Protein AF-A0A7X7VG55-F1 (afdb_monomer_lite)

pLDDT: mean 82.51, std 16.91, range [37.72, 97.06]

Sequence (151 aa):
MSENDDEYPDEYLDENGNEYPKEEPEQERGELKPCPFCGSKNTTLDYFEISCPQELGTLVLCGDCGSYSTSVDRWNTRPIEDALNKRIAELEAERRWIPVSERLPKEKQSVLALDRTGTAYHWEYSRSLSNIFVGYYTHWMPLPEPPEVKE

Foldseek 3Di:
DDDDPPDDDDFDAPPVRHGDPDDDPPPCPDDFQAAPPPRDPQKDKDWDDPDPDDDIWIKIARPPPGDIDRDSCVRRDDPVVVVVVVVVVVVCVQFDWAFLVRDDDDQQAWKWFQFPVRDTDTDGDHPVCCVPPSNGTGTIHHDDDDDDDDD

Structure (mmCIF, N/CA/C/O backbone):
data_AF-A0A7X7VG55-F1
#
_entry.id   AF-A0A7X7VG55-F1
#
loop_
_atom_site.group_PDB
_atom_site.id
_atom_site.type_symbol
_atom_site.label_atom_id
_atom_site.label_alt_id
_atom_site.label_comp_id
_atom_site.label_asym_id
_atom_site.label_entity_id
_atom_site.label_seq_id
_atom_site.pdbx_PDB_ins_code
_atom_site.Cartn_x
_atom_site.Cartn_y
_atom_site.Cartn_z
_atom_site.occupancy
_atom_site.B_iso_or_equiv
_atom_site.auth_seq_id
_atom_site.auth_comp_id
_atom_site.auth_asym_id
_atom_site.auth_atom_id
_atom_site.pdbx_PDB_model_num
ATOM 1 N N . MET A 1 1 ? -17.313 -38.870 -62.725 1.00 37.72 1 MET A N 1
ATOM 2 C CA . MET A 1 1 ? -16.091 -39.603 -62.335 1.00 37.72 1 MET A CA 1
ATOM 3 C C . MET A 1 1 ? -15.365 -38.688 -61.377 1.00 37.72 1 MET A C 1
ATOM 5 O O . MET A 1 1 ? -15.336 -37.495 -61.636 1.00 37.72 1 MET A O 1
ATOM 9 N N . SER A 1 2 ? -15.004 -39.251 -60.235 1.00 45.91 2 SER A N 1
ATOM 10 C CA . SER A 1 2 ? -14.613 -38.622 -58.974 1.00 45.91 2 SER A CA 1
ATOM 11 C C . SER A 1 2 ? -13.468 -37.619 -59.097 1.00 45.91 2 SER A C 1
ATOM 13 O O . SER A 1 2 ? -12.496 -37.875 -59.805 1.00 45.91 2 SER A O 1
ATOM 15 N N . GLU A 1 3 ? -13.618 -36.505 -58.382 1.00 49.62 3 GLU A N 1
ATOM 16 C CA . GLU A 1 3 ? -12.542 -35.606 -57.971 1.00 49.62 3 GLU A CA 1
ATOM 17 C C . GLU A 1 3 ? -11.559 -36.420 -57.116 1.00 49.62 3 GLU A C 1
ATOM 19 O O . GLU A 1 3 ? -11.974 -37.098 -56.176 1.00 49.62 3 GLU A O 1
ATOM 24 N N . ASN A 1 4 ? -10.284 -36.437 -57.502 1.00 46.03 4 ASN A N 1
ATOM 25 C CA . ASN A 1 4 ? -9.217 -36.903 -56.629 1.00 46.03 4 ASN A CA 1
ATOM 26 C C . ASN A 1 4 ? -8.689 -35.661 -55.915 1.00 46.03 4 ASN A C 1
ATOM 28 O O . ASN A 1 4 ? -8.048 -34.815 -56.539 1.00 46.03 4 ASN A O 1
ATOM 32 N N . ASP A 1 5 ? -9.019 -35.552 -54.634 1.00 46.44 5 ASP A N 1
ATOM 33 C CA . ASP A 1 5 ? -8.364 -34.652 -53.698 1.00 46.44 5 ASP A CA 1
ATOM 34 C C . ASP A 1 5 ? -6.930 -35.164 -53.498 1.00 46.44 5 ASP A C 1
ATOM 36 O O . ASP A 1 5 ? -6.692 -36.107 -52.743 1.00 46.44 5 ASP A O 1
ATOM 40 N N . ASP A 1 6 ? -5.975 -34.597 -54.236 1.00 48.53 6 ASP A N 1
ATOM 41 C CA . ASP A 1 6 ? -4.552 -34.818 -53.982 1.00 48.53 6 ASP A CA 1
ATOM 42 C C . ASP A 1 6 ? -4.178 -34.065 -52.694 1.00 48.53 6 ASP A C 1
ATOM 44 O O . ASP A 1 6 ? -3.854 -32.875 -52.691 1.00 48.53 6 ASP A O 1
ATOM 48 N N . GLU A 1 7 ? -4.301 -34.783 -51.580 1.00 51.16 7 GLU A N 1
ATOM 49 C CA . GLU A 1 7 ? -3.842 -34.423 -50.243 1.00 51.16 7 GLU A CA 1
ATOM 50 C C . GLU A 1 7 ? -2.331 -34.118 -50.291 1.00 51.16 7 GLU A C 1
ATOM 52 O O . GLU A 1 7 ? -1.494 -35.004 -50.480 1.00 51.16 7 GLU A O 1
ATOM 57 N N . TYR A 1 8 ? -1.983 -32.831 -50.203 1.00 47.31 8 TYR A N 1
ATOM 58 C CA . TYR A 1 8 ? -0.602 -32.347 -50.161 1.00 47.31 8 TYR A CA 1
ATOM 59 C C . TYR A 1 8 ? 0.078 -32.860 -48.873 1.00 47.31 8 TYR A C 1
ATOM 61 O O . TYR A 1 8 ? -0.442 -32.594 -47.791 1.00 47.31 8 TYR A O 1
ATOM 69 N N . PRO A 1 9 ? 1.218 -33.574 -48.938 1.00 49.44 9 PRO A N 1
ATOM 70 C CA . PRO A 1 9 ? 1.891 -34.062 -47.738 1.00 49.44 9 PRO A CA 1
ATOM 71 C C . PRO A 1 9 ? 2.560 -32.908 -46.978 1.00 49.44 9 PRO A C 1
ATOM 73 O O . PRO A 1 9 ? 3.399 -32.185 -47.516 1.00 49.44 9 PRO A O 1
ATOM 76 N N . ASP A 1 10 ? 2.164 -32.764 -45.718 1.00 52.34 10 ASP A N 1
ATOM 77 C CA . ASP A 1 10 ? 2.358 -31.600 -44.846 1.00 52.34 10 ASP A CA 1
ATOM 78 C C . ASP A 1 10 ? 3.665 -31.670 -44.020 1.00 52.34 10 ASP A C 1
ATOM 80 O O . ASP A 1 10 ? 3.684 -31.356 -42.833 1.00 52.34 10 ASP A O 1
ATOM 84 N N . GLU A 1 11 ? 4.777 -32.126 -44.610 1.00 53.69 11 GLU A N 1
ATOM 85 C CA . GLU A 1 11 ? 6.035 -32.327 -43.868 1.00 53.69 11 GLU A CA 1
ATOM 86 C C . GLU A 1 11 ? 7.240 -31.708 -44.598 1.00 53.69 11 GLU A C 1
ATOM 88 O O . GLU A 1 11 ? 7.876 -32.317 -45.460 1.00 53.69 11 GLU A O 1
ATOM 93 N N . TYR A 1 12 ? 7.563 -30.461 -44.242 1.00 56.69 12 TYR A N 1
ATOM 94 C CA . TYR A 1 12 ? 8.793 -29.785 -44.660 1.00 56.69 12 TYR A CA 1
ATOM 95 C C . TYR A 1 12 ? 9.982 -30.323 -43.843 1.00 56.69 12 TYR A C 1
ATOM 97 O O . TYR A 1 12 ? 10.252 -29.845 -42.743 1.00 56.69 12 TYR A O 1
ATOM 105 N N . LEU A 1 13 ? 10.685 -31.329 -44.370 1.00 60.81 13 LEU A N 1
ATOM 106 C CA . LEU A 1 13 ? 11.978 -31.797 -43.850 1.00 60.81 13 LEU A CA 1
ATOM 107 C C . LEU A 1 13 ? 13.124 -30.920 -44.391 1.00 60.81 13 LEU A C 1
ATOM 109 O O . LEU A 1 13 ? 13.046 -30.419 -45.515 1.00 60.81 13 LEU A O 1
ATOM 113 N N . ASP A 1 14 ? 14.191 -30.745 -43.611 1.00 61.59 14 ASP A N 1
ATOM 114 C CA . ASP A 1 14 ? 15.401 -30.034 -44.035 1.00 61.59 14 ASP A CA 1
ATOM 115 C C . ASP A 1 14 ? 16.189 -30.806 -45.120 1.00 61.59 14 ASP A C 1
ATOM 117 O O . ASP A 1 14 ? 15.885 -31.950 -45.467 1.00 61.59 14 ASP A O 1
ATOM 121 N N . GLU A 1 15 ? 17.238 -30.189 -45.676 1.00 63.12 15 GLU A N 1
ATOM 122 C CA . GLU A 1 15 ? 18.088 -30.777 -46.730 1.00 63.12 15 GLU A CA 1
ATOM 123 C C . GLU A 1 15 ? 18.804 -32.084 -46.328 1.00 63.12 15 GLU A C 1
ATOM 125 O O . GLU A 1 15 ? 19.329 -32.794 -47.188 1.00 63.12 15 GLU A O 1
ATOM 130 N N . ASN A 1 16 ? 18.790 -32.429 -45.038 1.00 67.62 16 ASN A N 1
ATOM 131 C CA . ASN A 1 16 ? 19.353 -33.653 -44.480 1.00 67.62 16 ASN A CA 1
ATOM 132 C C . ASN A 1 16 ? 18.270 -34.655 -44.033 1.00 67.62 16 ASN A C 1
ATOM 134 O O . ASN A 1 16 ? 18.606 -35.700 -43.474 1.00 67.62 16 ASN A O 1
ATOM 138 N N . GLY A 1 17 ? 16.992 -34.374 -44.310 1.00 58.12 17 GLY A N 1
ATOM 139 C CA . GLY A 1 17 ? 15.858 -35.234 -43.978 1.00 58.12 17 GLY A CA 1
ATOM 140 C C . GLY A 1 17 ? 15.430 -35.172 -42.512 1.00 58.12 17 GLY A C 1
ATOM 141 O O . GLY A 1 17 ? 14.719 -36.070 -42.062 1.00 58.12 17 GLY A O 1
ATOM 142 N N . ASN A 1 18 ? 15.854 -34.152 -41.764 1.00 59.41 18 ASN A N 1
ATOM 143 C CA . ASN A 1 18 ? 15.416 -33.948 -40.389 1.00 59.41 18 ASN A CA 1
ATOM 144 C C . ASN A 1 18 ? 14.202 -33.016 -40.352 1.00 59.41 18 ASN A C 1
ATOM 146 O O . ASN A 1 18 ? 14.116 -32.045 -41.100 1.00 59.41 18 ASN A O 1
ATOM 150 N N . GLU A 1 19 ? 13.270 -33.293 -39.446 1.00 55.59 19 GLU A N 1
ATOM 151 C CA . GLU A 1 19 ? 12.211 -32.350 -39.091 1.00 55.59 19 GLU A CA 1
ATOM 152 C C . GLU A 1 19 ? 12.865 -31.097 -38.488 1.00 55.59 19 GLU A C 1
ATOM 154 O O . GLU A 1 19 ? 13.763 -31.219 -37.644 1.00 55.59 19 GLU A O 1
ATOM 159 N N . TYR A 1 20 ? 12.448 -29.899 -38.918 1.00 52.78 20 TYR A N 1
ATOM 160 C CA . TYR A 1 20 ? 12.909 -28.665 -38.280 1.00 52.78 20 TYR A CA 1
ATOM 161 C C . TYR A 1 20 ? 12.664 -28.777 -36.767 1.00 52.78 20 TYR A C 1
ATOM 163 O O . TYR A 1 20 ? 11.565 -29.171 -36.362 1.00 52.78 20 TYR A O 1
ATOM 171 N N . PRO A 1 21 ? 13.662 -28.475 -35.914 1.00 49.12 21 PRO A N 1
ATOM 172 C CA . PRO A 1 21 ? 13.472 -28.545 -34.476 1.00 49.12 21 PRO A CA 1
ATOM 173 C C . PRO A 1 21 ? 12.286 -27.656 -34.108 1.00 49.12 21 PRO A C 1
ATOM 175 O O . PRO A 1 21 ? 12.281 -26.467 -34.423 1.00 49.12 21 PRO A O 1
ATOM 178 N N . LYS A 1 22 ? 11.266 -28.261 -33.486 1.00 49.97 22 LYS A N 1
ATOM 179 C CA . LYS A 1 22 ? 10.088 -27.554 -32.973 1.00 49.97 22 LYS A CA 1
ATOM 180 C C . LYS A 1 22 ? 10.575 -26.347 -32.187 1.00 49.97 22 LYS A C 1
ATOM 182 O O . LYS A 1 22 ? 11.377 -26.528 -31.271 1.00 49.97 22 LYS A O 1
ATOM 187 N N . GLU A 1 23 ? 10.118 -25.158 -32.578 1.00 49.28 23 GLU A N 1
ATOM 188 C CA . GLU A 1 23 ? 10.417 -23.909 -31.883 1.00 49.28 23 GLU A CA 1
ATOM 189 C C . GLU A 1 23 ? 10.197 -24.142 -30.385 1.00 49.28 23 GLU A C 1
ATOM 191 O O . GLU A 1 23 ? 9.090 -24.473 -29.947 1.00 49.28 23 GLU A O 1
ATOM 196 N N . GLU A 1 24 ? 11.285 -24.099 -29.610 1.00 44.12 24 GLU A N 1
ATOM 197 C CA . GLU A 1 24 ? 11.190 -24.231 -28.163 1.00 44.12 24 GLU A CA 1
ATOM 198 C C . GLU A 1 24 ? 10.253 -23.126 -27.664 1.00 44.12 24 GLU A C 1
ATOM 200 O O . GLU A 1 24 ? 10.367 -21.984 -28.119 1.00 44.12 24 GLU A O 1
ATOM 205 N N . PRO A 1 25 ? 9.299 -23.457 -26.775 1.00 42.38 25 PRO A N 1
ATOM 206 C CA . PRO A 1 25 ? 8.214 -22.559 -26.420 1.00 42.38 25 PRO A CA 1
ATOM 207 C C . PRO A 1 25 ? 8.788 -21.226 -25.958 1.00 42.38 25 PRO A C 1
ATOM 209 O O . PRO A 1 25 ? 9.676 -21.210 -25.100 1.00 42.38 25 PRO A O 1
ATOM 212 N N . GLU A 1 26 ? 8.277 -20.140 -26.550 1.00 50.97 26 GLU A N 1
ATOM 213 C CA . GLU A 1 26 ? 8.557 -18.754 -26.185 1.00 50.97 26 GLU A CA 1
ATOM 214 C C . GLU A 1 26 ? 8.658 -18.661 -24.664 1.00 50.97 26 GLU A C 1
ATOM 216 O O . GLU A 1 26 ? 7.664 -18.745 -23.944 1.00 50.97 26 GLU A O 1
ATOM 221 N N . GLN A 1 27 ? 9.892 -18.594 -24.164 1.00 48.09 27 GLN A N 1
ATOM 222 C CA . GLN A 1 27 ? 10.168 -18.524 -22.739 1.00 48.09 27 GLN A CA 1
ATOM 223 C C . GLN A 1 27 ? 9.344 -17.365 -22.181 1.00 48.09 27 GLN A C 1
ATOM 225 O O . GLN A 1 27 ? 9.606 -16.221 -22.559 1.00 48.09 27 GLN A O 1
ATOM 230 N N . GLU A 1 28 ? 8.370 -17.665 -21.314 1.00 48.47 28 GLU A N 1
ATOM 231 C CA . GLU A 1 28 ? 7.526 -16.699 -20.603 1.00 48.47 28 GLU A CA 1
ATOM 232 C C . GLU A 1 28 ? 8.414 -15.770 -19.753 1.00 48.47 28 GLU A C 1
ATOM 234 O O . GLU A 1 28 ? 8.584 -15.922 -18.543 1.00 48.47 28 GLU A O 1
ATOM 239 N N . ARG A 1 29 ? 9.066 -14.806 -20.402 1.00 53.28 29 ARG A N 1
ATOM 240 C CA . ARG A 1 29 ? 9.822 -13.735 -19.768 1.00 53.28 29 ARG A CA 1
ATOM 241 C C . ARG A 1 29 ? 8.795 -12.688 -19.375 1.00 53.28 29 ARG A C 1
ATOM 243 O O . ARG A 1 29 ? 8.191 -12.067 -20.242 1.00 53.28 29 ARG A O 1
ATOM 250 N N . GLY A 1 30 ? 8.572 -12.566 -18.066 1.00 61.97 30 GLY A N 1
ATOM 251 C CA . GLY A 1 30 ? 7.512 -11.750 -17.473 1.00 61.97 30 GLY A CA 1
ATOM 252 C C . GLY A 1 30 ? 7.379 -10.340 -18.060 1.00 61.97 30 GLY A C 1
ATOM 253 O O . GLY A 1 30 ? 8.345 -9.759 -18.556 1.00 61.97 30 GLY A O 1
ATOM 254 N N . GLU A 1 31 ? 6.160 -9.801 -17.971 1.00 83.12 31 GLU A N 1
ATOM 255 C CA . GLU A 1 31 ? 5.758 -8.518 -18.558 1.00 83.12 31 GLU A CA 1
ATOM 256 C C . GLU A 1 31 ? 6.792 -7.400 -18.316 1.00 83.12 31 GLU A C 1
ATOM 258 O O . GLU A 1 31 ? 7.236 -7.152 -17.188 1.00 83.12 31 GLU A O 1
ATOM 263 N N . LEU A 1 32 ? 7.190 -6.710 -19.392 1.00 89.94 32 LEU A N 1
ATOM 264 C CA . LEU A 1 32 ? 8.111 -5.577 -19.316 1.00 89.94 32 LEU A CA 1
ATOM 265 C C . LEU A 1 32 ? 7.478 -4.418 -18.542 1.00 89.94 32 LEU A C 1
ATOM 267 O O . LEU A 1 32 ? 6.378 -3.956 -18.851 1.00 89.94 32 LEU A O 1
ATOM 271 N N . LYS A 1 33 ? 8.216 -3.888 -17.562 1.00 92.62 33 LYS A N 1
ATOM 272 C CA . LYS A 1 33 ? 7.846 -2.642 -16.888 1.00 92.62 33 LYS A CA 1
ATOM 273 C C . LYS A 1 33 ? 7.952 -1.458 -17.862 1.00 92.62 33 LYS A C 1
ATOM 275 O O . LYS A 1 33 ? 8.794 -1.478 -18.767 1.00 92.62 33 LYS A O 1
ATOM 280 N N . PRO A 1 34 ? 7.168 -0.384 -17.642 1.00 94.25 34 PRO A N 1
ATOM 281 C CA . PRO A 1 34 ? 7.290 0.836 -18.428 1.00 94.25 34 PRO A CA 1
ATOM 282 C C . PRO A 1 34 ? 8.707 1.415 -18.357 1.00 94.25 34 PRO A C 1
ATOM 284 O O . PRO A 1 34 ? 9.470 1.174 -17.409 1.00 94.25 34 PRO A O 1
ATOM 287 N N . CYS A 1 35 ? 9.039 2.207 -19.375 1.00 94.19 35 CYS A N 1
ATOM 288 C CA . CYS A 1 35 ? 10.339 2.833 -19.527 1.00 94.19 35 CYS A CA 1
ATOM 289 C C . CYS A 1 35 ? 10.724 3.626 -18.266 1.00 94.19 35 CYS A C 1
ATOM 291 O O . CYS A 1 35 ? 9.991 4.540 -17.881 1.00 94.19 35 CYS A O 1
ATOM 293 N N . PRO A 1 36 ? 11.888 3.346 -17.647 1.00 92.81 36 PRO A N 1
ATOM 294 C CA . PRO A 1 36 ? 12.304 4.016 -16.414 1.00 92.81 36 PRO A CA 1
ATOM 295 C C . PRO A 1 36 ? 12.633 5.506 -16.592 1.00 92.81 36 PRO A C 1
ATOM 297 O O . PRO A 1 36 ? 12.782 6.216 -15.605 1.00 92.81 36 PRO A O 1
ATOM 300 N N . PHE A 1 37 ? 12.768 5.986 -17.832 1.00 93.31 37 PHE A N 1
ATOM 301 C CA . PHE A 1 37 ? 13.181 7.361 -18.121 1.00 93.31 37 PHE A CA 1
ATOM 302 C C . PHE A 1 37 ? 12.013 8.279 -18.484 1.00 93.31 37 PHE A C 1
ATOM 304 O O . PHE A 1 37 ? 11.993 9.432 -18.065 1.00 93.31 37 PHE A O 1
ATOM 311 N N . CYS A 1 38 ? 11.043 7.785 -19.261 1.00 95.19 38 CYS A N 1
ATOM 312 C CA . CYS A 1 38 ? 9.899 8.582 -19.719 1.00 95.19 38 CYS A CA 1
ATOM 313 C C . CYS A 1 38 ? 8.534 8.044 -19.265 1.00 95.19 38 CYS A C 1
ATOM 315 O O . CYS A 1 38 ? 7.520 8.690 -19.510 1.00 95.19 38 CYS A O 1
ATOM 317 N N . GLY A 1 39 ? 8.483 6.868 -18.632 1.00 93.06 39 GLY A N 1
ATOM 318 C CA . GLY A 1 39 ? 7.240 6.238 -18.180 1.00 93.06 39 GLY A CA 1
ATOM 319 C C . GLY A 1 39 ? 6.386 5.623 -19.294 1.00 93.06 39 GLY A C 1
ATOM 320 O O . GLY A 1 39 ? 5.304 5.110 -19.010 1.00 93.06 39 GLY A O 1
ATOM 321 N N . SER A 1 40 ? 6.846 5.651 -20.549 1.00 94.31 40 SER A N 1
ATOM 322 C CA . SER A 1 40 ? 6.107 5.059 -21.665 1.00 94.31 40 SER A CA 1
ATOM 323 C C . SER A 1 40 ? 5.973 3.541 -21.538 1.00 94.31 40 SER A C 1
ATOM 325 O O . SER A 1 40 ? 6.896 2.852 -21.100 1.00 94.31 40 SER A O 1
ATOM 327 N N . LYS A 1 41 ? 4.822 3.025 -21.975 1.00 94.06 41 LYS A N 1
ATOM 328 C CA . LYS A 1 41 ? 4.548 1.590 -22.145 1.00 94.06 41 LYS A CA 1
ATOM 329 C C . LYS A 1 41 ? 4.910 1.078 -23.544 1.00 94.06 41 LYS A C 1
ATOM 331 O O . LYS A 1 41 ? 4.749 -0.106 -23.809 1.00 94.06 41 LYS A O 1
ATOM 336 N N . ASN A 1 42 ? 5.362 1.961 -24.438 1.00 93.50 42 ASN A N 1
ATOM 337 C CA . ASN A 1 42 ? 5.819 1.619 -25.780 1.00 93.50 42 ASN A CA 1
ATOM 338 C C . ASN A 1 42 ? 7.216 0.986 -25.698 1.00 93.50 42 ASN A C 1
ATOM 340 O O . ASN A 1 42 ? 8.223 1.625 -26.007 1.00 93.50 42 ASN A O 1
ATOM 344 N N . THR A 1 43 ? 7.277 -0.233 -25.165 1.00 91.69 43 THR A N 1
ATOM 345 C CA . THR A 1 43 ? 8.513 -0.981 -24.935 1.00 91.69 43 THR A CA 1
ATOM 346 C C . THR A 1 43 ? 8.488 -2.300 -25.684 1.00 91.69 43 THR A C 1
ATOM 348 O O . THR A 1 43 ? 7.546 -3.074 -25.521 1.00 91.69 43 THR A O 1
ATOM 351 N N . THR A 1 44 ? 9.538 -2.568 -26.448 1.00 90.25 44 THR A N 1
ATOM 352 C CA . THR A 1 44 ? 9.683 -3.773 -27.269 1.00 90.25 44 THR A CA 1
ATOM 353 C C . THR A 1 44 ? 10.827 -4.635 -26.756 1.00 90.25 44 THR A C 1
ATOM 355 O O . THR A 1 44 ? 11.828 -4.118 -26.252 1.00 90.25 44 THR A O 1
ATOM 358 N N . LEU A 1 45 ? 10.651 -5.951 -26.873 1.00 89.12 45 LEU A N 1
ATOM 359 C CA . LEU A 1 45 ? 11.653 -6.965 -26.579 1.00 89.12 45 LEU A CA 1
ATOM 360 C C . LEU A 1 45 ? 12.104 -7.590 -27.896 1.00 89.12 45 LEU A C 1
ATOM 362 O O . LEU A 1 45 ? 11.301 -8.242 -28.553 1.00 89.12 45 LEU A O 1
ATOM 366 N N . ASP A 1 46 ? 13.373 -7.412 -28.239 1.00 84.44 46 ASP A N 1
ATOM 367 C CA . ASP A 1 46 ? 13.994 -7.981 -29.431 1.00 84.44 46 ASP A CA 1
ATOM 368 C C . ASP A 1 46 ? 15.170 -8.894 -29.055 1.00 84.44 46 ASP A C 1
ATOM 370 O O . ASP A 1 46 ? 15.756 -8.793 -27.969 1.00 84.44 46 ASP A O 1
ATOM 374 N N . TYR A 1 47 ? 15.537 -9.777 -29.984 1.00 82.19 47 TYR A N 1
ATOM 375 C CA . TYR A 1 47 ? 16.692 -10.669 -29.877 1.00 82.19 47 TYR A CA 1
ATOM 376 C C . TYR A 1 47 ? 17.683 -10.383 -31.003 1.00 82.19 47 TYR A C 1
ATOM 378 O O . TYR A 1 47 ? 17.286 -10.066 -32.122 1.00 82.19 47 TYR A O 1
ATOM 386 N N . PHE A 1 48 ? 18.978 -10.489 -30.713 1.00 78.44 48 PHE A N 1
ATOM 387 C CA . PHE A 1 48 ? 20.036 -10.331 -31.711 1.00 78.44 48 PHE A CA 1
ATOM 388 C C . PHE A 1 48 ? 21.062 -11.452 -31.592 1.00 78.44 48 PHE A C 1
ATOM 390 O O . PHE A 1 48 ? 21.347 -11.927 -30.498 1.00 78.44 48 PHE A O 1
ATOM 397 N N . GLU A 1 49 ? 21.649 -11.869 -32.705 1.00 79.25 49 GLU A N 1
ATOM 398 C CA . GLU A 1 49 ? 22.683 -12.906 -32.713 1.00 79.25 49 GLU A CA 1
ATOM 399 C C . GLU A 1 49 ? 24.014 -12.339 -32.187 1.00 79.25 49 GLU A C 1
ATOM 401 O O . GLU A 1 49 ? 24.551 -11.374 -32.731 1.00 79.25 49 GLU A O 1
ATOM 406 N N . ILE A 1 50 ? 24.542 -12.920 -31.103 1.00 73.50 50 ILE A N 1
ATOM 407 C CA . ILE A 1 50 ? 25.860 -12.590 -30.534 1.00 73.50 50 ILE A CA 1
ATOM 408 C C . ILE A 1 50 ? 26.946 -13.404 -31.242 1.00 73.50 50 ILE A C 1
ATOM 410 O O . ILE A 1 50 ? 27.969 -12.849 -31.648 1.00 73.50 50 ILE A O 1
ATOM 414 N N . SER A 1 51 ? 26.748 -14.720 -31.373 1.00 69.12 51 SER A N 1
ATOM 415 C CA . SER A 1 51 ? 27.692 -15.616 -32.042 1.00 69.12 51 SER A CA 1
ATOM 416 C C . SER A 1 51 ? 26.999 -16.855 -32.627 1.00 69.12 51 SER A C 1
ATOM 418 O O . SER A 1 51 ? 26.067 -17.417 -32.046 1.00 69.12 51 SER A O 1
ATOM 420 N N . CYS A 1 52 ? 27.451 -17.271 -33.813 1.00 57.53 52 CYS A N 1
ATOM 421 C CA . CYS A 1 52 ? 26.917 -18.432 -34.521 1.00 57.53 52 CYS A CA 1
ATOM 422 C C . CYS A 1 52 ? 27.435 -19.732 -33.856 1.00 57.53 52 CYS A C 1
ATOM 424 O O . CYS A 1 52 ? 28.647 -19.828 -33.639 1.00 57.53 52 CYS A O 1
ATOM 426 N N . PRO A 1 53 ? 26.578 -20.730 -33.550 1.00 61.12 53 PRO A N 1
ATOM 427 C CA . PRO A 1 53 ? 25.209 -20.861 -34.043 1.00 61.12 53 PRO A CA 1
ATOM 428 C C . PRO A 1 53 ? 24.080 -20.557 -33.039 1.00 61.12 53 PRO A C 1
ATOM 430 O O . PRO A 1 53 ? 22.931 -20.673 -33.447 1.00 61.12 53 PRO A O 1
ATOM 433 N N . GLN A 1 54 ? 24.317 -20.244 -31.755 1.00 61.19 54 GLN A N 1
ATOM 434 C CA . GLN A 1 54 ? 23.230 -20.339 -30.748 1.00 61.19 54 GLN A CA 1
ATOM 435 C C . GLN A 1 54 ? 23.252 -19.314 -29.598 1.00 61.19 54 GLN A C 1
ATOM 437 O O . GLN A 1 54 ? 22.440 -19.422 -28.680 1.00 61.19 54 GLN A O 1
ATOM 442 N N . GLU A 1 55 ? 24.123 -18.301 -29.610 1.00 68.69 55 GLU A N 1
ATOM 443 C CA . GLU A 1 55 ? 24.069 -17.261 -28.572 1.00 68.69 55 GLU A CA 1
ATOM 444 C C . GLU A 1 55 ? 23.215 -16.076 -29.036 1.00 68.69 55 GLU A C 1
ATOM 446 O O . GLU A 1 55 ? 23.671 -15.231 -29.805 1.00 68.69 55 GLU A O 1
ATOM 451 N N . LEU A 1 56 ? 21.972 -16.001 -28.550 1.00 75.06 56 LEU A N 1
ATOM 452 C CA . LEU A 1 56 ? 21.087 -14.847 -28.730 1.00 75.06 56 LEU A CA 1
ATOM 453 C C . LEU A 1 56 ? 21.224 -13.872 -27.552 1.00 75.06 56 LEU A C 1
ATOM 455 O O . LEU A 1 56 ? 21.046 -14.228 -26.386 1.00 75.06 56 LEU A O 1
ATOM 459 N N . GLY A 1 57 ? 21.511 -12.615 -27.862 1.00 78.50 57 GLY A N 1
ATOM 460 C CA . GLY A 1 57 ? 21.421 -11.483 -26.953 1.00 78.50 57 GLY A CA 1
ATOM 461 C C . GLY A 1 57 ? 20.003 -10.937 -26.891 1.00 78.50 57 GLY A C 1
ATOM 462 O O . GLY A 1 57 ? 19.232 -11.054 -27.839 1.00 78.50 57 GLY A O 1
ATOM 463 N N . THR A 1 58 ? 19.647 -10.332 -25.761 1.00 87.56 58 THR A N 1
ATOM 464 C CA . THR A 1 58 ? 18.341 -9.688 -25.565 1.00 87.56 58 THR A CA 1
ATOM 465 C C . THR A 1 58 ? 18.490 -8.175 -25.603 1.00 87.56 58 THR A C 1
ATOM 467 O O . THR A 1 58 ? 19.427 -7.637 -25.015 1.00 87.56 58 THR A O 1
ATOM 470 N N . LEU A 1 59 ? 17.555 -7.478 -26.242 1.00 89.75 59 LEU A N 1
ATOM 471 C CA . LEU A 1 59 ? 17.480 -6.024 -26.277 1.00 89.75 59 LEU A CA 1
ATOM 472 C C . LEU A 1 59 ? 16.065 -5.576 -25.901 1.00 89.75 59 LEU A C 1
ATOM 474 O O . LEU A 1 59 ? 15.090 -5.972 -26.522 1.00 89.75 59 LEU A O 1
ATOM 478 N N . VAL A 1 60 ? 15.955 -4.726 -24.887 1.00 92.94 60 VAL A N 1
ATOM 479 C CA . VAL A 1 60 ? 14.725 -4.004 -24.556 1.00 92.94 60 VAL A CA 1
ATOM 480 C C . VAL A 1 60 ? 14.893 -2.570 -25.010 1.00 92.94 60 VAL A C 1
ATOM 482 O O . VAL A 1 60 ? 15.912 -1.961 -24.686 1.00 92.94 60 VAL A O 1
ATOM 485 N N . LEU A 1 61 ? 13.909 -2.020 -25.712 1.00 93.31 61 LEU A N 1
ATOM 486 C CA . LEU A 1 61 ? 13.933 -0.642 -26.196 1.00 93.31 61 LEU A CA 1
ATOM 487 C C . LEU A 1 61 ? 12.616 0.081 -25.933 1.00 93.31 61 LEU A C 1
ATOM 489 O O . LEU A 1 61 ? 11.540 -0.498 -26.017 1.00 93.31 61 LEU A O 1
ATOM 493 N N . CYS A 1 62 ? 12.706 1.371 -25.628 1.00 95.31 62 CYS A N 1
ATOM 494 C CA . CYS A 1 62 ? 11.561 2.267 -25.551 1.00 95.31 62 CYS A CA 1
ATOM 495 C C . CYS A 1 62 ? 11.380 2.983 -26.892 1.00 95.31 62 CYS A C 1
ATOM 497 O O . CYS A 1 62 ? 12.231 3.787 -27.273 1.00 95.31 62 CYS A O 1
ATOM 499 N N . GLY A 1 63 ? 10.240 2.779 -27.550 1.00 93.31 63 GLY A N 1
ATOM 500 C CA . GLY A 1 63 ? 9.908 3.407 -28.831 1.00 93.31 63 GLY A CA 1
ATOM 501 C C . GLY A 1 63 ? 9.749 4.930 -28.767 1.00 93.31 63 GLY A C 1
ATOM 502 O O . GLY A 1 63 ? 9.966 5.600 -29.770 1.00 93.31 63 GLY A O 1
ATOM 503 N N . ASP A 1 64 ? 9.438 5.492 -27.593 1.00 94.38 64 ASP A N 1
ATOM 504 C CA . ASP A 1 64 ? 9.196 6.938 -27.470 1.00 94.38 64 ASP A CA 1
ATOM 505 C C . ASP A 1 64 ? 10.463 7.760 -27.192 1.00 94.38 64 ASP A C 1
ATOM 507 O O . ASP A 1 64 ? 10.661 8.817 -27.785 1.00 94.38 64 ASP A O 1
ATOM 511 N N . CYS A 1 65 ? 11.330 7.305 -26.278 1.00 94.38 65 CYS A N 1
ATOM 512 C CA . CYS A 1 65 ? 12.529 8.053 -25.880 1.00 94.38 65 CYS A CA 1
ATOM 513 C C . CYS A 1 65 ? 13.850 7.394 -26.306 1.00 94.38 65 CYS A C 1
ATOM 515 O O . CYS A 1 65 ? 14.915 7.907 -25.969 1.00 94.38 65 CYS A O 1
ATOM 517 N N . GLY A 1 66 ? 13.802 6.239 -26.977 1.00 92.88 66 GLY A N 1
ATOM 518 C CA . GLY A 1 66 ? 14.978 5.533 -27.499 1.00 92.88 66 GLY A CA 1
ATOM 519 C C . GLY A 1 66 ? 15.902 4.916 -26.444 1.00 92.88 66 GLY A C 1
ATOM 520 O O . GLY A 1 66 ? 16.990 4.456 -26.780 1.00 92.88 66 GLY A O 1
ATOM 521 N N . SER A 1 67 ? 15.509 4.907 -25.166 1.00 94.25 67 SER A N 1
ATOM 522 C CA . SER A 1 67 ? 16.290 4.225 -24.131 1.00 94.25 67 SER A CA 1
ATOM 523 C C . SER A 1 67 ? 16.286 2.718 -24.368 1.00 94.25 67 SER A C 1
ATOM 525 O O . SER A 1 67 ? 15.267 2.175 -24.792 1.00 94.25 67 SER A O 1
ATOM 527 N N . TYR A 1 68 ? 17.396 2.048 -24.062 1.00 92.94 68 TYR A N 1
ATOM 528 C CA . TYR A 1 68 ? 17.534 0.613 -24.259 1.00 92.94 68 TYR A CA 1
ATOM 529 C C . TYR A 1 68 ? 18.298 -0.074 -23.119 1.00 92.94 68 TYR A C 1
ATOM 531 O O . TYR A 1 68 ? 19.049 0.552 -22.370 1.00 92.94 68 TYR A O 1
ATOM 539 N N . SER A 1 69 ? 18.112 -1.387 -22.995 1.00 92.56 69 SER A N 1
ATOM 540 C CA . SER A 1 69 ? 18.846 -2.275 -22.089 1.00 92.56 69 SER A CA 1
ATOM 541 C C . SER A 1 69 ? 19.116 -3.603 -22.778 1.00 92.56 69 SER A C 1
ATOM 543 O O . SER A 1 69 ? 18.254 -4.125 -23.468 1.00 92.56 69 SER A O 1
ATOM 545 N N . THR A 1 70 ? 20.275 -4.208 -22.539 1.00 90.56 70 THR A N 1
ATOM 546 C CA . THR A 1 70 ? 20.610 -5.541 -23.071 1.00 90.56 70 THR A CA 1
ATOM 547 C C . THR A 1 70 ? 20.149 -6.691 -22.161 1.00 90.56 70 THR A C 1
ATOM 549 O O . THR A 1 70 ? 20.648 -7.810 -22.235 1.00 90.56 70 THR A O 1
ATOM 552 N N . SER A 1 71 ? 19.286 -6.396 -21.189 1.00 88.38 71 SER A N 1
ATOM 553 C CA . SER A 1 71 ? 18.798 -7.349 -20.192 1.00 88.38 71 SER A CA 1
ATOM 554 C C . SER A 1 71 ? 17.414 -6.923 -19.721 1.00 88.38 71 SER A C 1
ATOM 556 O O . SER A 1 71 ? 17.222 -5.775 -19.301 1.00 88.38 71 SER A O 1
ATOM 558 N N . VAL A 1 72 ? 16.477 -7.871 -19.763 1.00 88.88 72 VAL A N 1
ATOM 559 C CA . VAL A 1 72 ? 15.119 -7.716 -19.224 1.00 88.88 72 VAL A CA 1
ATOM 560 C C . VAL A 1 72 ? 15.170 -7.470 -17.722 1.00 88.88 72 VAL A C 1
ATOM 562 O O . VAL A 1 72 ? 14.520 -6.550 -17.233 1.00 88.88 72 VAL A O 1
ATOM 565 N N . ASP A 1 73 ? 16.019 -8.199 -16.993 1.00 89.94 73 ASP A N 1
ATOM 566 C CA . ASP A 1 73 ? 16.172 -8.020 -15.547 1.00 89.94 73 ASP A CA 1
ATOM 567 C C . ASP A 1 73 ? 16.631 -6.605 -15.208 1.00 89.94 73 ASP A C 1
ATOM 569 O O . ASP A 1 73 ? 16.039 -5.944 -14.357 1.00 89.94 73 ASP A O 1
ATOM 573 N N . ARG A 1 74 ? 17.639 -6.083 -15.921 1.00 90.75 74 ARG A N 1
ATOM 574 C CA . ARG A 1 74 ? 18.083 -4.691 -15.741 1.00 90.75 74 ARG A CA 1
ATOM 575 C C . ARG A 1 74 ? 16.987 -3.697 -16.109 1.00 90.75 74 ARG A C 1
ATOM 577 O O . ARG A 1 74 ? 16.818 -2.706 -15.403 1.00 90.75 74 ARG A O 1
ATOM 584 N N . TRP A 1 75 ? 16.231 -3.970 -17.174 1.00 92.56 75 TRP A N 1
ATOM 585 C CA . TRP A 1 75 ? 15.100 -3.133 -17.566 1.00 92.56 75 TRP A CA 1
ATOM 586 C C . TRP A 1 75 ? 13.973 -3.149 -16.537 1.00 92.56 75 TRP A C 1
ATOM 588 O O . TRP A 1 75 ? 13.300 -2.137 -16.411 1.00 92.56 75 TRP A O 1
ATOM 598 N N . ASN A 1 76 ? 13.776 -4.227 -15.776 1.00 92.75 76 ASN A N 1
ATOM 599 C CA . ASN A 1 76 ? 12.681 -4.373 -14.809 1.00 92.75 76 ASN A CA 1
ATOM 600 C C . ASN A 1 76 ? 13.086 -4.091 -13.351 1.00 92.75 76 ASN A C 1
ATOM 602 O O . ASN A 1 76 ? 12.220 -3.842 -12.503 1.00 92.75 76 ASN A O 1
ATOM 606 N N . THR A 1 77 ? 14.382 -4.094 -13.039 1.00 92.00 77 THR A N 1
ATOM 607 C CA . THR A 1 77 ? 14.880 -3.804 -11.689 1.00 92.00 77 THR A CA 1
ATOM 608 C C . THR A 1 77 ? 14.668 -2.325 -11.368 1.00 92.00 77 THR A C 1
ATOM 610 O O . THR A 1 77 ? 15.045 -1.439 -12.141 1.00 92.00 77 THR A O 1
ATOM 613 N N . ARG A 1 78 ? 14.042 -2.037 -10.225 1.00 92.56 78 ARG A N 1
ATOM 614 C CA . ARG A 1 78 ? 13.754 -0.673 -9.765 1.00 92.56 78 ARG A CA 1
ATOM 615 C C . ARG A 1 78 ? 14.181 -0.549 -8.303 1.00 92.56 78 ARG A C 1
ATOM 617 O O . ARG A 1 78 ? 13.338 -0.438 -7.425 1.00 92.56 78 ARG A O 1
ATOM 624 N N . PRO A 1 79 ? 15.491 -0.549 -8.006 1.00 91.56 79 PRO A N 1
ATOM 625 C CA . PRO A 1 79 ? 15.973 -0.789 -6.645 1.00 91.56 79 PRO A CA 1
ATOM 626 C C . PRO A 1 79 ? 15.496 0.276 -5.649 1.00 91.56 79 PRO A C 1
ATOM 628 O O . PRO A 1 79 ? 15.217 -0.035 -4.495 1.00 91.56 79 PRO A O 1
ATOM 631 N N . ILE A 1 80 ? 15.369 1.528 -6.099 1.00 94.06 80 ILE A N 1
ATOM 632 C CA . ILE A 1 80 ? 14.860 2.628 -5.275 1.00 94.06 80 ILE A CA 1
ATOM 633 C C . ILE A 1 80 ? 13.350 2.491 -5.064 1.00 94.06 80 ILE A C 1
ATOM 635 O O . ILE A 1 80 ? 12.895 2.608 -3.933 1.00 94.06 80 ILE A O 1
ATOM 639 N N . GLU A 1 81 ? 12.572 2.216 -6.114 1.00 93.31 81 GLU A N 1
ATOM 640 C CA . GLU A 1 81 ? 11.117 2.042 -5.992 1.00 93.31 81 GLU A CA 1
ATOM 641 C C . GLU A 1 81 ? 10.781 0.833 -5.122 1.00 93.31 81 GLU A C 1
ATOM 643 O O . GLU A 1 81 ? 9.936 0.933 -4.243 1.00 93.31 81 GLU A O 1
ATOM 648 N N . ASP A 1 82 ? 11.485 -0.283 -5.304 1.00 91.81 82 ASP A N 1
ATOM 649 C CA . ASP A 1 82 ? 11.304 -1.497 -4.512 1.00 91.81 82 ASP A CA 1
ATOM 650 C C . ASP A 1 82 ? 11.623 -1.228 -3.030 1.00 91.81 82 ASP A C 1
ATOM 652 O O . ASP A 1 82 ? 10.858 -1.614 -2.142 1.00 91.81 82 ASP A O 1
ATOM 656 N N . ALA A 1 83 ? 12.712 -0.501 -2.745 1.00 95.81 83 ALA A N 1
ATOM 657 C CA . ALA A 1 83 ? 13.066 -0.097 -1.384 1.00 95.81 83 ALA A CA 1
ATOM 658 C C . ALA A 1 83 ? 12.036 0.867 -0.769 1.00 95.81 83 ALA A C 1
ATOM 660 O O . ALA A 1 83 ? 11.673 0.715 0.400 1.00 95.81 83 ALA A O 1
ATOM 661 N N . LEU A 1 84 ? 11.542 1.837 -1.543 1.00 97.06 84 LEU A N 1
ATOM 662 C CA . LEU A 1 84 ? 10.521 2.786 -1.100 1.00 97.06 84 LEU A CA 1
ATOM 663 C C . LEU A 1 84 ? 9.183 2.092 -0.848 1.00 97.06 84 LEU A C 1
ATOM 665 O O . LEU A 1 84 ? 8.608 2.275 0.219 1.00 97.06 84 LEU A O 1
ATOM 669 N N . ASN A 1 85 ? 8.721 1.250 -1.770 1.00 96.00 85 ASN A N 1
ATOM 670 C CA . ASN A 1 85 ? 7.489 0.475 -1.628 1.00 96.00 85 ASN A CA 1
ATOM 671 C C . ASN A 1 85 ? 7.554 -0.445 -0.411 1.00 96.00 85 ASN A C 1
ATOM 673 O O . ASN A 1 85 ? 6.599 -0.515 0.359 1.00 96.00 85 ASN A O 1
ATOM 677 N N . LYS A 1 86 ? 8.703 -1.092 -0.178 1.00 95.94 86 LYS A N 1
ATOM 678 C CA . LYS A 1 86 ? 8.925 -1.877 1.038 1.00 95.94 86 LYS A CA 1
ATOM 679 C C . LYS A 1 86 ? 8.792 -1.012 2.292 1.00 95.94 86 LYS A C 1
ATOM 681 O O . LYS A 1 86 ? 8.091 -1.397 3.225 1.00 95.94 86 LYS A O 1
ATOM 686 N N . ARG A 1 87 ? 9.424 0.165 2.316 1.00 95.94 87 ARG A N 1
ATOM 687 C CA . ARG A 1 87 ? 9.353 1.071 3.469 1.00 95.94 87 ARG A CA 1
ATOM 688 C C . ARG A 1 87 ? 7.942 1.617 3.699 1.00 95.94 87 ARG A C 1
ATOM 690 O O . ARG A 1 87 ? 7.525 1.734 4.847 1.00 95.94 87 ARG A O 1
ATOM 697 N N . ILE A 1 88 ? 7.210 1.932 2.633 1.00 96.12 88 ILE A N 1
ATOM 698 C CA . ILE A 1 88 ? 5.808 2.361 2.701 1.00 96.12 88 ILE A CA 1
ATOM 699 C C . ILE A 1 88 ? 4.955 1.238 3.290 1.00 96.12 88 ILE A C 1
ATOM 701 O O . ILE A 1 88 ? 4.242 1.486 4.255 1.00 96.12 88 ILE A O 1
ATOM 705 N N . ALA A 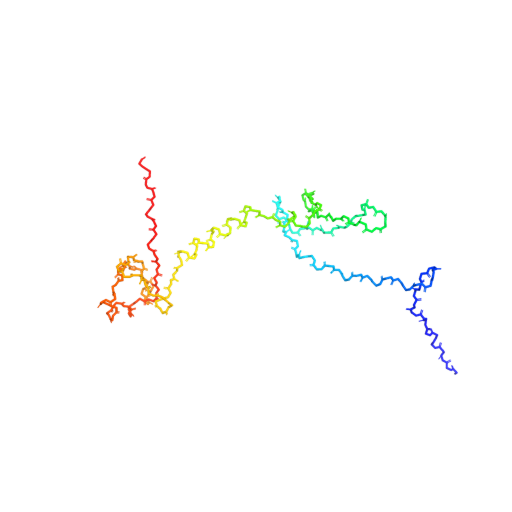1 89 ? 5.095 0.004 2.800 1.00 95.00 89 ALA A N 1
ATOM 706 C CA . ALA A 1 89 ? 4.350 -1.142 3.317 1.00 95.00 89 ALA A CA 1
ATOM 707 C C . ALA A 1 89 ? 4.629 -1.404 4.809 1.00 95.00 89 ALA A C 1
ATOM 709 O O . ALA A 1 89 ? 3.705 -1.693 5.567 1.00 95.00 89 ALA A O 1
ATOM 710 N N . GLU A 1 90 ? 5.883 -1.264 5.255 1.00 93.56 90 GLU A N 1
ATOM 711 C CA . GLU A 1 90 ? 6.241 -1.338 6.680 1.00 93.56 90 GLU A CA 1
ATOM 712 C C . GLU A 1 90 ? 5.530 -0.250 7.504 1.00 93.56 90 GLU A C 1
ATOM 714 O O . GLU A 1 90 ? 4.926 -0.552 8.534 1.00 93.56 90 GLU A O 1
ATOM 719 N N . LEU A 1 91 ? 5.562 1.003 7.039 1.00 92.00 91 LEU A N 1
ATOM 720 C CA . LEU A 1 91 ? 4.939 2.138 7.728 1.00 92.00 91 LEU A CA 1
ATOM 721 C C . LEU A 1 91 ? 3.406 2.053 7.737 1.00 92.00 91 LEU A C 1
ATOM 723 O O . LEU A 1 91 ? 2.775 2.387 8.739 1.00 92.00 91 LEU A O 1
ATOM 727 N N . GLU A 1 92 ? 2.793 1.603 6.646 1.00 91.81 92 GLU 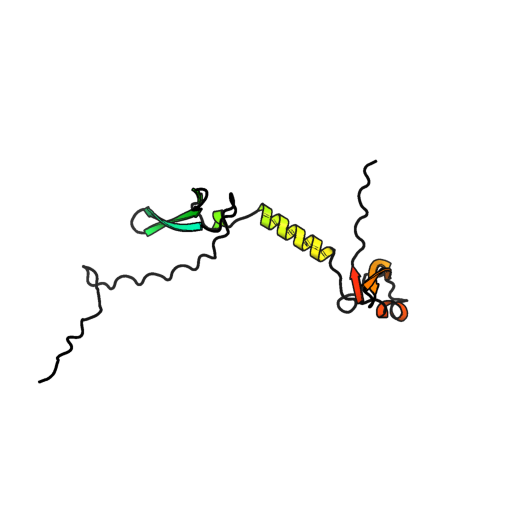A N 1
ATOM 728 C CA . GLU A 1 92 ? 1.351 1.367 6.563 1.00 91.81 92 GLU A CA 1
ATOM 729 C C . GLU A 1 92 ? 0.926 0.230 7.493 1.00 91.81 92 GLU A C 1
ATOM 731 O O . GLU A 1 92 ? -0.067 0.365 8.206 1.00 91.81 92 GLU A O 1
ATOM 736 N N . ALA A 1 93 ? 1.699 -0.858 7.559 1.00 89.56 93 ALA A N 1
ATOM 737 C CA . ALA A 1 93 ? 1.443 -1.957 8.485 1.00 89.56 93 ALA A CA 1
ATOM 738 C C . ALA A 1 93 ? 1.553 -1.521 9.955 1.00 89.56 93 ALA A C 1
ATOM 740 O O . ALA A 1 93 ? 0.769 -1.977 10.790 1.00 89.56 93 ALA A O 1
ATOM 741 N N . GLU A 1 94 ? 2.490 -0.626 10.273 1.00 88.81 94 GLU A N 1
ATOM 742 C CA . GLU A 1 94 ? 2.645 -0.054 11.611 1.00 88.81 94 GLU A CA 1
ATOM 743 C C . GLU A 1 94 ? 1.502 0.911 11.973 1.00 88.81 94 GLU A C 1
ATOM 745 O O . GLU A 1 94 ? 1.035 0.917 13.112 1.00 88.81 94 GLU A O 1
ATOM 750 N N . ARG A 1 95 ? 1.003 1.689 11.003 1.00 89.12 95 ARG A N 1
ATOM 751 C CA . ARG A 1 95 ? -0.020 2.734 11.205 1.00 89.12 95 ARG A CA 1
ATOM 752 C C . ARG A 1 95 ? -1.435 2.303 10.805 1.00 89.12 95 ARG A C 1
ATOM 754 O O . ARG A 1 95 ? -2.325 3.148 10.712 1.00 89.12 95 ARG A O 1
ATOM 761 N N . ARG A 1 96 ? -1.677 1.013 10.569 1.00 93.69 96 ARG A N 1
ATOM 762 C CA . ARG A 1 96 ? -3.016 0.517 10.219 1.00 93.69 96 ARG A CA 1
ATOM 763 C C . ARG A 1 96 ? -3.954 0.503 11.425 1.00 93.69 96 ARG A C 1
ATOM 765 O O . ARG A 1 96 ? -3.543 0.256 12.559 1.00 93.69 96 ARG A O 1
ATOM 772 N N . TRP A 1 97 ? -5.242 0.672 11.148 1.00 94.88 97 TRP A N 1
ATOM 773 C CA . TRP A 1 97 ? -6.310 0.411 12.108 1.00 94.88 97 TRP A CA 1
ATOM 774 C C . TRP A 1 97 ? -6.479 -1.096 12.305 1.00 94.88 97 TRP A C 1
ATOM 776 O O . TRP A 1 97 ? -6.759 -1.834 11.364 1.00 94.88 97 TRP A O 1
ATOM 786 N N . ILE A 1 98 ? -6.303 -1.551 13.538 1.00 95.56 98 ILE A N 1
ATOM 787 C CA . ILE A 1 98 ? -6.404 -2.946 13.953 1.00 95.56 98 ILE A CA 1
ATOM 788 C C . ILE A 1 98 ? -7.794 -3.156 14.562 1.00 95.56 98 ILE A C 1
ATOM 790 O O . ILE A 1 98 ? -8.131 -2.480 15.540 1.00 95.56 98 ILE A O 1
ATOM 794 N N . PRO A 1 99 ? -8.614 -4.078 14.031 1.00 95.88 99 PRO A N 1
ATOM 795 C CA . PRO A 1 99 ? -9.880 -4.433 14.651 1.00 95.88 99 PRO A CA 1
ATOM 796 C C . PRO A 1 99 ? -9.660 -4.951 16.072 1.00 95.88 99 PRO A C 1
ATOM 798 O O . PRO A 1 99 ? -8.789 -5.786 16.323 1.00 95.88 99 PRO A O 1
ATOM 801 N N . VAL A 1 100 ? -10.501 -4.514 17.004 1.00 94.50 100 VAL A N 1
ATOM 802 C CA . VAL A 1 100 ? -10.478 -4.984 18.399 1.00 94.50 100 VAL A CA 1
ATOM 803 C C . VAL A 1 100 ? -10.688 -6.507 18.485 1.00 94.50 100 VAL A C 1
ATOM 805 O O . VAL A 1 100 ? -10.170 -7.154 19.394 1.00 94.50 100 VAL A O 1
ATOM 808 N N . SER A 1 101 ? -11.402 -7.087 17.515 1.00 93.12 101 SER A N 1
ATOM 809 C CA . SER A 1 101 ? -11.603 -8.533 17.361 1.00 93.12 101 SER A CA 1
ATOM 810 C C . SER A 1 101 ? -10.375 -9.289 16.842 1.00 93.12 101 SER A C 1
ATOM 812 O O . SER A 1 101 ? -10.262 -10.483 17.107 1.00 93.12 101 SER A O 1
ATOM 814 N N . GLU A 1 102 ? -9.470 -8.630 16.111 1.00 95.19 102 GLU A N 1
ATOM 815 C CA . GLU A 1 102 ? -8.220 -9.233 15.630 1.00 95.19 102 GLU A CA 1
ATOM 816 C C . GLU A 1 102 ? -7.204 -9.308 16.770 1.00 95.19 102 GLU A C 1
ATOM 818 O O . GLU A 1 102 ? -6.616 -10.356 17.040 1.00 95.19 102 GLU A O 1
ATOM 823 N N . ARG A 1 103 ? -6.984 -8.177 17.447 1.00 94.00 103 ARG A N 1
ATOM 824 C CA . ARG A 1 103 ? -5.983 -8.062 18.505 1.00 94.00 103 ARG A CA 1
ATOM 825 C C . ARG A 1 103 ? -6.299 -6.882 19.409 1.00 94.00 103 ARG A C 1
ATOM 827 O O . ARG A 1 103 ? -6.657 -5.813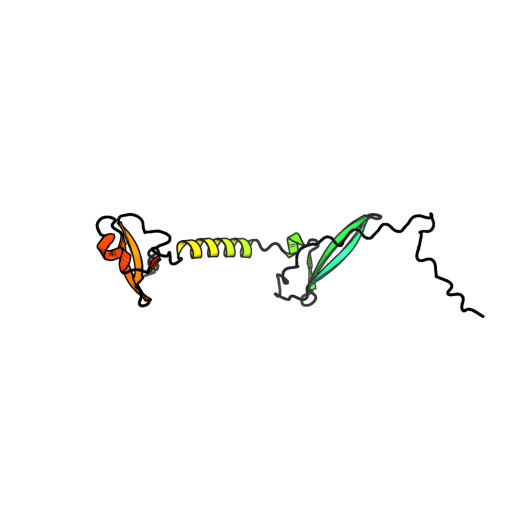 18.929 1.00 94.00 103 ARG A O 1
ATOM 834 N N . LEU A 1 104 ? -6.067 -7.043 20.709 1.00 94.56 104 LEU A N 1
ATOM 835 C CA . LEU A 1 104 ? -6.118 -5.946 21.679 1.00 94.56 104 LEU A CA 1
ATOM 836 C C . LEU A 1 104 ? -4.746 -5.259 21.827 1.00 94.56 104 LEU A C 1
ATOM 838 O O . LEU A 1 104 ? -3.711 -5.901 21.594 1.00 94.56 104 LEU A O 1
ATOM 842 N N . PRO A 1 105 ? -4.702 -3.975 22.228 1.00 94.94 105 PRO A N 1
ATOM 843 C CA . PRO A 1 105 ? -3.447 -3.319 22.579 1.00 94.94 105 PRO A CA 1
ATOM 844 C C . PRO A 1 105 ? -2.733 -4.031 23.739 1.00 94.94 105 PRO A C 1
ATOM 846 O O . PRO A 1 105 ? -3.308 -4.855 24.453 1.00 94.94 105 PRO A O 1
ATOM 849 N N . LYS A 1 106 ? -1.450 -3.721 23.939 1.00 94.50 106 LYS A N 1
ATOM 850 C CA . LYS A 1 106 ? -0.700 -4.214 25.104 1.00 94.50 106 LYS A CA 1
ATOM 851 C C . LYS A 1 106 ? -1.200 -3.531 26.384 1.00 94.50 106 LYS A C 1
ATOM 853 O O . LYS A 1 106 ? -1.733 -2.426 26.335 1.00 94.50 106 LYS A O 1
ATOM 858 N N . GLU A 1 107 ? -1.020 -4.181 27.534 1.00 95.38 107 GLU A N 1
ATOM 859 C CA . GLU A 1 107 ? -1.394 -3.612 28.839 1.00 95.38 107 GLU A CA 1
ATOM 860 C C . GLU A 1 107 ? -0.730 -2.240 29.047 1.00 95.38 107 GLU A C 1
ATOM 862 O O . GLU A 1 107 ? 0.478 -2.110 28.849 1.00 95.38 107 GLU A O 1
ATOM 867 N N . LYS A 1 108 ? -1.524 -1.241 29.449 1.00 92.69 108 LYS A N 1
ATOM 868 C CA . LYS A 1 108 ? -1.143 0.173 29.619 1.00 92.69 108 LYS A CA 1
ATOM 869 C C . LYS A 1 108 ? -0.634 0.857 28.346 1.00 92.69 108 LYS A C 1
ATOM 871 O O . LYS A 1 108 ? 0.096 1.840 28.418 1.00 92.69 108 LYS A O 1
ATOM 876 N N . GLN A 1 109 ? -0.982 0.341 27.168 1.00 93.62 109 GLN A N 1
ATOM 877 C CA . GLN A 1 109 ? -0.641 0.991 25.908 1.00 93.62 109 GLN A CA 1
ATOM 878 C C . GLN A 1 109 ? -1.653 2.093 25.589 1.00 93.62 109 GLN A C 1
ATOM 880 O O . GLN A 1 109 ? -2.847 1.816 25.455 1.00 93.62 109 GLN A O 1
ATOM 885 N N . SER A 1 110 ? -1.157 3.315 25.408 1.00 93.38 110 SER A N 1
ATOM 886 C CA . SER A 1 110 ? -1.925 4.441 24.876 1.00 93.38 110 SER A CA 1
ATOM 887 C C . SER A 1 110 ? -2.078 4.314 23.358 1.00 93.38 110 SER A C 1
ATOM 889 O O . SER A 1 110 ? -1.096 4.155 22.627 1.00 93.38 110 SER A O 1
ATOM 891 N N . VAL A 1 111 ? -3.319 4.360 22.883 1.00 94.88 111 VAL A N 1
ATOM 892 C CA . VAL A 1 111 ? -3.706 4.177 21.480 1.00 94.88 111 VAL A CA 1
ATOM 893 C C . VAL A 1 111 ? -4.790 5.176 21.085 1.00 94.88 111 VAL A C 1
ATOM 895 O O . VAL A 1 111 ? -5.455 5.767 21.938 1.00 94.88 111 VAL A O 1
ATOM 898 N N . LEU A 1 112 ? -4.992 5.341 19.780 1.00 95.56 112 LEU A N 1
ATOM 899 C CA . LEU A 1 112 ? -6.218 5.931 19.249 1.00 95.56 112 LEU A CA 1
ATOM 900 C C . LEU A 1 112 ? -7.225 4.813 19.007 1.00 95.56 112 LEU A C 1
ATOM 902 O O . LEU A 1 112 ? -6.878 3.803 18.402 1.00 95.56 112 LEU A O 1
ATOM 906 N N . ALA A 1 113 ? -8.458 4.989 19.465 1.00 95.69 113 ALA A N 1
ATOM 907 C CA . ALA A 1 113 ? -9.536 4.021 19.327 1.00 95.69 113 ALA A CA 1
ATOM 908 C C . ALA A 1 113 ? -10.731 4.654 18.615 1.00 95.69 113 ALA A C 1
ATOM 910 O O . ALA A 1 113 ? -11.148 5.755 18.967 1.00 95.69 113 ALA A O 1
ATOM 911 N N . LEU A 1 114 ? -11.280 3.959 17.626 1.00 96.19 114 LEU A N 1
ATOM 912 C CA . LEU A 1 114 ? -12.502 4.349 16.931 1.00 96.19 114 LEU A CA 1
ATOM 913 C C . LEU A 1 114 ? -13.699 3.683 17.586 1.00 96.19 114 LEU A C 1
ATOM 915 O O . LEU A 1 114 ? -13.684 2.476 17.825 1.00 96.19 114 LEU A O 1
ATOM 919 N N . ASP A 1 115 ? -14.754 4.446 17.834 1.00 94.38 115 ASP A N 1
ATOM 920 C CA . ASP A 1 115 ? -16.044 3.896 18.237 1.00 94.38 115 ASP A CA 1
ATOM 921 C C . ASP A 1 115 ? -16.839 3.358 17.023 1.00 94.38 115 ASP A C 1
ATOM 923 O O . ASP A 1 115 ? -16.315 3.189 15.918 1.00 94.38 115 ASP A O 1
ATOM 927 N N . ARG A 1 116 ? -18.123 3.042 17.223 1.00 91.75 116 ARG A N 1
ATOM 928 C CA . ARG A 1 116 ? -19.027 2.610 16.137 1.00 91.75 116 ARG A CA 1
ATOM 929 C C . ARG A 1 116 ? -19.543 3.763 15.274 1.00 91.75 116 ARG A C 1
ATOM 931 O O . ARG A 1 116 ? -20.119 3.504 14.223 1.00 91.75 116 ARG A O 1
ATOM 938 N N . THR A 1 117 ? -19.384 5.004 15.728 1.00 94.12 117 THR A N 1
ATOM 939 C CA . THR A 1 117 ? -19.801 6.209 14.999 1.00 94.12 117 THR A CA 1
ATOM 940 C C . THR A 1 117 ? -18.693 6.748 14.092 1.00 94.12 117 THR A C 1
ATOM 942 O O . THR A 1 117 ? -18.969 7.567 13.221 1.00 94.12 117 THR A O 1
ATOM 945 N N . GLY A 1 118 ? -17.461 6.254 14.253 1.00 91.75 118 GLY A N 1
ATOM 946 C CA . GLY A 1 118 ? -16.273 6.725 13.543 1.00 91.75 118 GLY A CA 1
ATOM 947 C C . GLY A 1 118 ? -15.527 7.840 14.281 1.00 91.75 118 GLY A C 1
ATOM 948 O O . GLY A 1 118 ? -14.618 8.442 13.715 1.00 91.75 118 GLY A O 1
ATOM 949 N N . THR A 1 119 ? -15.881 8.118 15.536 1.00 94.88 119 THR A N 1
ATOM 950 C CA . THR A 1 119 ? -15.197 9.106 16.371 1.00 94.88 119 THR A CA 1
ATOM 951 C C . THR A 1 119 ? -13.960 8.480 17.011 1.00 94.88 119 THR A C 1
ATOM 953 O O . THR A 1 119 ? -14.029 7.394 17.591 1.00 94.88 119 THR A O 1
ATOM 956 N N . ALA A 1 120 ? -12.819 9.166 16.902 1.00 94.44 120 ALA A N 1
ATOM 957 C CA . ALA A 1 120 ? -11.550 8.721 17.468 1.00 94.44 120 ALA A CA 1
ATOM 958 C C . ALA A 1 120 ? -11.327 9.289 18.877 1.00 94.44 120 ALA A C 1
ATOM 960 O O . ALA A 1 120 ? -11.474 10.490 19.106 1.00 94.44 120 ALA A O 1
ATOM 961 N N . TYR A 1 121 ? -10.905 8.429 19.800 1.00 93.81 121 TYR A N 1
ATOM 962 C CA . TYR A 1 121 ? -10.610 8.759 21.191 1.00 93.81 121 TYR A CA 1
ATOM 963 C C . TYR A 1 121 ? -9.211 8.295 21.576 1.00 93.81 121 TYR A C 1
ATOM 965 O O . TYR A 1 121 ? -8.718 7.282 21.083 1.00 93.81 121 TYR A O 1
ATOM 973 N N . HIS A 1 122 ? -8.586 9.002 22.513 1.00 94.50 122 HIS A N 1
ATOM 974 C CA . HIS A 1 122 ? -7.441 8.462 23.234 1.00 94.50 122 HIS A CA 1
ATOM 975 C C . HIS A 1 122 ? -7.911 7.354 24.186 1.00 94.50 122 HIS A C 1
ATOM 977 O O . HIS A 1 122 ? -8.822 7.566 24.989 1.00 94.50 122 HIS A O 1
ATOM 983 N N . TRP A 1 123 ? -7.266 6.193 24.127 1.00 94.19 123 TRP A N 1
ATOM 984 C CA . TRP A 1 123 ? -7.557 5.057 24.991 1.00 94.19 123 TRP A CA 1
ATOM 985 C C . TRP A 1 123 ? -6.266 4.447 25.528 1.00 94.19 123 TRP A C 1
ATOM 987 O O . TRP A 1 123 ? -5.374 4.098 24.764 1.00 94.19 123 TRP A O 1
ATOM 997 N N . GLU A 1 124 ? -6.178 4.278 26.844 1.00 94.31 124 GLU A N 1
ATOM 998 C CA . GLU A 1 124 ? -5.171 3.417 27.459 1.00 94.31 124 GLU A CA 1
ATOM 999 C C . GLU A 1 124 ? -5.799 2.052 27.746 1.00 94.31 124 GLU A C 1
ATOM 1001 O O . GLU A 1 124 ? -6.757 1.938 28.519 1.00 94.31 124 GLU A O 1
ATOM 1006 N N . TYR A 1 125 ? -5.284 1.005 27.104 1.00 93.38 125 TYR A N 1
ATOM 1007 C CA . TYR A 1 125 ? -5.809 -0.335 27.32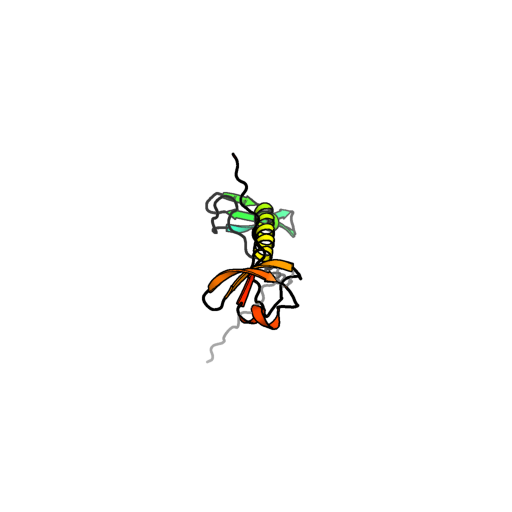3 1.00 93.38 125 TYR A CA 1
ATOM 1008 C C . TYR A 1 125 ? -5.406 -0.859 28.703 1.00 93.38 125 TYR A C 1
ATOM 1010 O O . TYR A 1 125 ? -4.223 -0.936 29.030 1.00 93.38 125 TYR A O 1
ATOM 1018 N N . SER A 1 126 ? -6.386 -1.313 29.483 1.00 93.25 126 SER A N 1
ATOM 1019 C CA . SER A 1 126 ? -6.141 -2.122 30.674 1.00 93.25 126 SER A CA 1
ATOM 1020 C C . SER A 1 126 ? -7.041 -3.346 30.681 1.00 93.25 126 SER A C 1
ATOM 1022 O O . SER A 1 126 ? -8.266 -3.243 30.561 1.00 93.25 126 SER A O 1
ATOM 1024 N N . ARG A 1 127 ? -6.441 -4.520 30.890 1.00 92.06 127 ARG A N 1
ATOM 1025 C CA . ARG A 1 127 ? -7.144 -5.801 30.986 1.00 92.06 127 ARG A CA 1
ATOM 1026 C C . ARG A 1 127 ? -8.179 -5.796 32.108 1.00 92.06 127 ARG A C 1
ATOM 1028 O O . ARG A 1 127 ? -9.244 -6.388 31.940 1.00 92.06 127 ARG A O 1
ATOM 1035 N N . SER A 1 128 ? -7.911 -5.084 33.203 1.00 91.56 128 SER A N 1
ATOM 1036 C CA . SER A 1 128 ? -8.832 -4.940 34.340 1.00 91.56 128 SER A CA 1
ATOM 1037 C C . SER A 1 128 ? -10.116 -4.181 33.995 1.00 91.56 128 SER A C 1
ATOM 1039 O O . SER A 1 128 ? -11.126 -4.380 34.658 1.00 91.56 128 SER A O 1
ATOM 1041 N N . LEU A 1 129 ? -10.089 -3.332 32.962 1.00 88.50 129 LEU A N 1
ATOM 1042 C CA . LEU A 1 129 ? -11.235 -2.534 32.507 1.00 88.50 129 LEU A CA 1
ATOM 1043 C C . LEU A 1 129 ? -11.791 -3.020 31.159 1.00 88.50 129 LEU A C 1
ATOM 1045 O O . LEU A 1 129 ? -12.613 -2.347 30.530 1.00 88.50 129 LEU A O 1
ATOM 1049 N N . SER A 1 130 ? -11.337 -4.189 30.697 1.00 87.38 130 SER A N 1
ATOM 1050 C CA . SER A 1 130 ? -11.672 -4.719 29.374 1.00 87.38 130 SER A CA 1
ATOM 1051 C C . SER A 1 130 ? -13.175 -4.940 29.189 1.00 87.38 130 SER A C 1
ATOM 1053 O O . SER A 1 130 ? -13.732 -4.566 28.162 1.00 87.38 130 SER A O 1
ATOM 1055 N N . ASN A 1 131 ? -13.855 -5.455 30.212 1.00 87.44 131 ASN A N 1
ATOM 1056 C CA . ASN A 1 131 ? -15.302 -5.679 30.231 1.00 87.44 131 ASN A CA 1
ATOM 1057 C C . ASN A 1 131 ? -16.141 -4.397 30.103 1.00 87.44 131 ASN A C 1
ATOM 1059 O O . ASN A 1 131 ? -17.315 -4.480 29.755 1.00 87.44 131 ASN A O 1
ATOM 1063 N N . ILE A 1 132 ? -15.559 -3.233 30.397 1.00 86.50 132 ILE A N 1
ATOM 1064 C CA . ILE A 1 132 ? -16.237 -1.941 30.307 1.00 86.50 132 ILE A CA 1
ATOM 1065 C C . ILE A 1 132 ? -15.943 -1.305 28.951 1.00 86.50 132 ILE A C 1
ATOM 1067 O O . ILE A 1 132 ? -16.873 -0.934 28.244 1.00 86.50 132 ILE A O 1
ATOM 1071 N N . PHE A 1 133 ? -14.662 -1.179 28.578 1.00 86.38 133 PHE A N 1
ATOM 1072 C CA . PHE A 1 133 ? -14.274 -0.305 27.466 1.00 86.38 133 PHE A CA 1
ATOM 1073 C C . PHE A 1 133 ? -14.128 -0.988 26.108 1.00 86.38 133 PHE A C 1
ATOM 1075 O O . PHE A 1 133 ? -14.359 -0.349 25.085 1.00 86.38 133 PHE A O 1
ATOM 1082 N N . VAL A 1 134 ? -13.796 -2.280 26.070 1.00 87.75 134 VAL A N 1
ATOM 1083 C CA . VAL A 1 134 ? -13.517 -2.980 24.802 1.00 87.75 134 VAL A CA 1
ATOM 1084 C C . VAL A 1 134 ? -14.745 -2.999 23.887 1.00 87.75 134 VAL A C 1
ATOM 1086 O O . VAL A 1 134 ? -14.605 -2.871 22.678 1.00 87.75 134 VAL A O 1
ATOM 1089 N N . GLY A 1 135 ? -15.955 -3.097 24.450 1.00 89.50 135 GLY A N 1
ATOM 1090 C CA . GLY A 1 135 ? -17.199 -3.140 23.672 1.00 89.50 135 GLY A CA 1
ATOM 1091 C C . GLY A 1 135 ? -17.598 -1.821 22.992 1.00 89.50 135 GLY A C 1
ATOM 1092 O O . GLY A 1 135 ? -18.443 -1.850 22.088 1.00 89.50 135 GLY A O 1
ATOM 1093 N N . TYR A 1 136 ? -17.012 -0.689 23.406 1.00 91.00 136 TYR A N 1
ATOM 1094 C CA . TYR A 1 136 ? -17.289 0.628 22.819 1.00 91.00 136 TYR A CA 1
ATOM 1095 C C . TYR A 1 136 ? -16.507 0.880 21.529 1.00 91.00 136 TYR A C 1
ATOM 1097 O O . TYR A 1 136 ? -16.984 1.623 20.671 1.00 91.00 136 TYR A O 1
ATOM 1105 N N . TYR A 1 137 ? -15.345 0.244 21.369 1.00 94.62 137 TYR A N 1
ATOM 1106 C CA . TYR A 1 137 ? -14.438 0.498 20.255 1.00 94.62 137 TYR A CA 1
ATOM 1107 C C . TYR A 1 137 ? -14.502 -0.604 19.193 1.00 94.62 137 TYR A C 1
ATOM 1109 O O . TYR A 1 137 ? -14.719 -1.777 19.491 1.00 94.62 137 TYR A O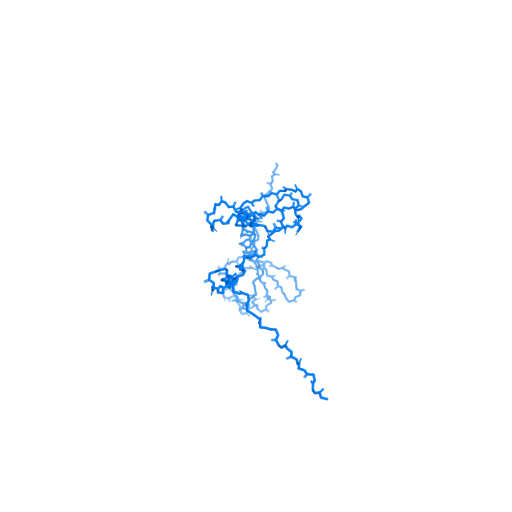 1
ATOM 1117 N N . THR A 1 138 ? -14.316 -0.218 17.933 1.00 95.75 138 THR A N 1
ATOM 1118 C CA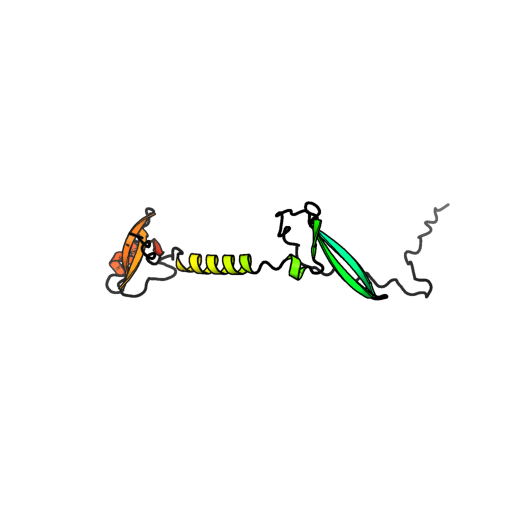 . THR A 1 138 ? -14.299 -1.122 16.775 1.00 95.75 138 THR A CA 1
ATOM 1119 C C . THR A 1 138 ? -12.876 -1.411 16.313 1.00 95.75 138 THR A C 1
ATOM 1121 O O . THR A 1 138 ? -12.520 -2.567 16.085 1.00 95.75 138 THR A O 1
ATOM 1124 N N . HIS A 1 139 ? -12.049 -0.370 16.227 1.00 96.12 139 HIS A N 1
ATOM 1125 C CA . HIS A 1 139 ? -10.669 -0.438 15.765 1.00 96.12 139 HIS A CA 1
ATOM 1126 C C . HIS A 1 139 ? -9.775 0.427 16.644 1.00 96.12 139 HIS A C 1
ATOM 1128 O O . HIS A 1 139 ? -10.241 1.366 17.287 1.00 96.12 139 HIS A O 1
ATOM 1134 N N . TRP A 1 140 ? -8.481 0.143 16.640 1.00 95.81 140 TRP A N 1
ATOM 1135 C CA . TRP A 1 140 ? -7.481 0.978 17.286 1.00 95.81 140 TRP A CA 1
ATOM 1136 C C . TRP A 1 140 ? -6.210 1.060 16.448 1.00 95.81 140 TRP A C 1
ATOM 1138 O O . TRP A 1 140 ? -5.941 0.185 15.633 1.00 95.81 140 TRP A O 1
ATOM 1148 N N . MET A 1 141 ? -5.409 2.096 16.653 1.00 95.62 141 MET A N 1
ATOM 1149 C CA . MET A 1 141 ? -4.081 2.211 16.059 1.00 95.62 141 MET A CA 1
ATOM 1150 C C . MET A 1 141 ? -3.091 2.794 17.075 1.00 95.62 141 MET A C 1
ATOM 1152 O O . MET A 1 141 ? -3.509 3.524 17.983 1.00 95.62 141 MET A O 1
ATOM 1156 N N . PRO A 1 142 ? -1.789 2.475 16.977 1.00 93.50 142 PRO A N 1
ATOM 1157 C CA . PRO A 1 142 ? -0.785 3.104 17.828 1.00 93.50 142 PRO A CA 1
ATOM 1158 C C . PRO A 1 142 ? -0.777 4.627 17.639 1.00 93.50 142 PRO A C 1
ATOM 1160 O O . PRO A 1 142 ? -1.092 5.135 16.560 1.00 93.50 142 PRO A O 1
ATOM 1163 N N . LEU A 1 143 ? -0.425 5.356 18.700 1.00 91.44 143 LEU A N 1
ATOM 1164 C CA . LEU A 1 143 ? -0.283 6.808 18.623 1.00 91.44 143 LEU A CA 1
ATOM 1165 C C . LEU A 1 143 ? 0.833 7.177 17.631 1.00 91.44 143 LEU A C 1
ATOM 1167 O O . LEU A 1 143 ? 1.913 6.587 17.701 1.00 91.44 143 LEU A O 1
ATOM 1171 N N . PRO A 1 144 ? 0.596 8.138 16.721 1.00 86.25 144 PRO A N 1
ATOM 1172 C CA . PRO A 1 144 ? 1.645 8.639 15.848 1.00 86.25 144 PRO A CA 1
ATOM 1173 C C . PRO A 1 144 ? 2.688 9.411 16.661 1.00 86.25 144 PRO A C 1
ATOM 1175 O O . PRO A 1 144 ? 2.366 10.011 17.690 1.00 86.25 144 PRO A O 1
ATOM 1178 N N . GLU A 1 145 ? 3.925 9.437 16.170 1.00 84.69 145 GLU A N 1
ATOM 1179 C CA . GLU A 1 145 ? 4.938 10.329 16.725 1.00 84.69 145 GLU A CA 1
ATOM 1180 C C . GLU A 1 145 ? 4.477 11.792 16.592 1.00 84.69 145 GLU A C 1
ATOM 1182 O O . GLU A 1 145 ? 3.896 12.168 15.562 1.00 84.69 145 GLU A O 1
ATOM 1187 N N . PRO A 1 146 ? 4.675 12.617 17.634 1.00 84.31 146 PRO A N 1
ATOM 1188 C CA . PRO A 1 146 ? 4.349 14.032 17.564 1.00 84.31 146 PRO A CA 1
ATOM 1189 C C . PRO A 1 146 ? 5.198 14.712 16.477 1.00 84.31 146 PRO A C 1
ATOM 1191 O O . PRO A 1 146 ? 6.347 14.325 16.266 1.00 84.31 146 PRO A O 1
ATOM 1194 N N . PRO A 1 147 ? 4.661 15.730 15.782 1.00 86.25 147 PRO A N 1
ATOM 1195 C CA . PRO A 1 147 ? 5.415 16.438 14.757 1.00 86.25 147 PRO A CA 1
ATOM 1196 C C . PRO A 1 147 ? 6.634 17.140 15.367 1.00 86.25 147 PRO A C 1
ATOM 1198 O O . PRO A 1 147 ? 6.539 17.762 16.426 1.00 86.25 147 PRO A O 1
ATOM 1201 N N . GLU A 1 148 ? 7.769 17.085 14.673 1.00 86.56 148 GLU A N 1
ATOM 1202 C CA . GLU A 1 148 ? 8.961 17.846 15.045 1.00 86.56 148 GLU A CA 1
ATOM 1203 C C . GLU A 1 148 ? 8.709 19.343 14.814 1.00 86.56 148 GLU A C 1
ATOM 1205 O O . GLU A 1 148 ? 8.626 19.808 13.674 1.00 86.56 148 GLU A O 1
ATOM 1210 N N . VAL A 1 149 ? 8.571 20.116 15.893 1.00 88.00 149 VAL A N 1
ATOM 1211 C CA . VAL A 1 149 ? 8.482 21.579 15.812 1.00 88.00 149 VAL A CA 1
ATOM 1212 C C . VAL A 1 149 ? 9.902 22.136 15.768 1.00 88.00 149 VAL A C 1
ATOM 1214 O O . VAL A 1 149 ? 10.646 22.020 16.739 1.00 88.00 149 VAL A O 1
ATOM 1217 N N . LYS A 1 150 ? 10.292 22.717 14.630 1.00 71.06 150 LYS A N 1
ATOM 1218 C CA . LYS A 1 150 ? 11.512 23.528 14.535 1.00 71.06 150 LYS A CA 1
ATOM 1219 C C . LYS A 1 150 ? 11.167 24.942 15.001 1.00 71.06 150 LYS A C 1
ATOM 1221 O O . LYS A 1 150 ? 10.301 25.567 14.389 1.00 71.06 150 LYS A O 1
ATOM 1226 N N . GLU A 1 151 ? 11.785 25.379 16.096 1.00 66.56 151 GLU A N 1
ATOM 1227 C CA . GLU A 1 151 ? 11.725 26.768 16.587 1.00 66.56 151 GLU A CA 1
ATOM 1228 C C . GLU A 1 151 ? 12.430 27.749 15.641 1.00 66.56 151 GLU A C 1
ATOM 1230 O O . GLU A 1 151 ? 13.439 27.352 15.007 1.00 66.56 151 GLU A O 1
#

Radius of gyration: 31.64 Å; chains: 1; bounding box: 48×66×97 Å

Secondary structure (DSSP, 8-state):
------------B-TTSPBPPP---------PPPPTTT--S-EEEEEEEEETTTEEEEEEEETTT--EES-HHHHH--HHHHHHHHHHHHHHHHSSPEETTT-PPPTT-EEEEEESSS-EEEEE--GGGHHHHGGGEEEEEEPPPPP----